Protein AF-A0A835JN29-F1 (afdb_monomer_lite)

Radius of gyration: 13.77 Å; chains: 1; bounding box: 30×32×32 Å

Foldseek 3Di:
DVVVQVVCVVVPDHDDDDQQLVCLLVPLLPDQEEEAECQPDDPSSLNSSQSNLVNCLVSVHHYDYDLHCLVVDVVSVVSSVSSVVSVVVSCCVPPVDD

Organism: NCBI:txid1413687

InterPro domains:
  IPR000417 Hydroxyethylthiazole kinase [PF02110] (3-74)
  IPR000417 Hydroxyethylthiazole kinase [PR01099] (3-24)
  IPR000417 Hydroxyethylthiazole kinase [PR01099] (34-42)
  IPR000417 Hydroxyethylthiazole kinase [PR01099] (60-77)
  IPR029056 Ribokinase-like [G3DSA:3.40.1190.20] (1-87)
  IPR029056 Ribokinase-like [SSF53613] (2-76)

Secondary structure (DSSP, 8-state):
-HHHHHHHHHHS--------HHHHHHHGGG-S-EEEE-TT--HHHHHHHHHHHHHHHHTT--EEEE-TTGGG-HHHHHHHHHHHHHHHHHHHHHH---

Sequence (98 aa):
MDLMANTLLSAGPSPTMIYSIEQIQDFTPYIHALCINVGTLSPAWLLAMREAAQVANKAGKPWVLDPVAAAASEGLFRACAIEAQCYYRKWVRDYCSF

pLDDT: mean 86.57, std 11.78, range [47.28, 97.56]

Structure (mmCIF, N/CA/C/O backbone):
data_AF-A0A835JN29-F1
#
_entry.id   AF-A0A835JN29-F1
#
loop_
_atom_site.group_PDB
_atom_site.id
_atom_site.type_symbol
_atom_site.label_atom_id
_atom_site.label_alt_id
_atom_site.label_comp_id
_atom_site.label_asym_id
_atom_site.label_entity_id
_atom_site.label_seq_id
_atom_site.pdbx_PDB_ins_code
_atom_site.Cartn_x
_atom_site.Cartn_y
_atom_site.Cartn_z
_atom_site.occupancy
_atom_site.B_iso_or_equiv
_atom_site.auth_seq_id
_atom_site.auth_comp_id
_atom_site.auth_asym_id
_atom_site.auth_atom_id
_atom_site.pdbx_PDB_model_num
ATOM 1 N N . MET A 1 1 ? -2.742 9.400 -11.674 1.00 81.25 1 MET A N 1
ATOM 2 C CA . MET A 1 1 ? -3.077 9.776 -10.283 1.00 81.25 1 MET A CA 1
ATOM 3 C C . MET A 1 1 ? -4.412 10.523 -10.234 1.00 81.25 1 MET A C 1
ATOM 5 O O . MET A 1 1 ? -5.257 10.168 -9.423 1.00 81.25 1 MET A O 1
ATOM 9 N N . ASP A 1 2 ? -4.646 11.449 -11.169 1.00 92.81 2 ASP A N 1
ATOM 10 C CA . ASP A 1 2 ? -5.845 12.307 -11.236 1.00 92.81 2 ASP A CA 1
ATOM 11 C C . ASP A 1 2 ? -7.180 11.565 -11.286 1.00 92.81 2 ASP A C 1
ATOM 13 O O . ASP A 1 2 ? -8.115 11.961 -10.600 1.00 92.81 2 ASP A O 1
ATOM 17 N N . LEU A 1 3 ? -7.273 10.467 -12.047 1.00 95.31 3 LEU A N 1
ATOM 18 C CA . LEU A 1 3 ? -8.510 9.684 -12.135 1.00 95.31 3 LEU A CA 1
ATOM 19 C C . LEU A 1 3 ? -8.979 9.224 -10.747 1.00 95.31 3 LEU A C 1
ATOM 21 O O . LEU A 1 3 ? -10.109 9.496 -10.369 1.00 95.31 3 LEU A O 1
ATOM 25 N N . MET A 1 4 ? -8.091 8.607 -9.961 1.00 94.12 4 MET A N 1
ATOM 26 C CA . MET A 1 4 ? -8.423 8.126 -8.615 1.00 94.12 4 MET A CA 1
ATOM 27 C C . MET A 1 4 ? -8.793 9.270 -7.667 1.00 94.12 4 MET A C 1
ATOM 29 O O . MET A 1 4 ? -9.751 9.146 -6.906 1.00 94.12 4 MET A O 1
ATOM 33 N N . ALA A 1 5 ? -8.069 10.392 -7.725 1.00 95.50 5 ALA A N 1
ATOM 34 C CA . ALA A 1 5 ? -8.375 11.558 -6.901 1.00 95.50 5 ALA A CA 1
ATOM 35 C C . ALA A 1 5 ? -9.751 12.149 -7.250 1.00 95.50 5 ALA A C 1
ATOM 37 O O . ALA A 1 5 ? -10.576 12.345 -6.364 1.00 95.50 5 ALA A O 1
ATOM 38 N N . ASN A 1 6 ? -10.041 12.358 -8.535 1.00 97.12 6 ASN A N 1
ATOM 39 C CA . ASN A 1 6 ? -11.327 12.893 -8.983 1.00 97.12 6 ASN A CA 1
ATOM 40 C C . ASN A 1 6 ? -12.487 11.937 -8.685 1.00 97.12 6 ASN A C 1
ATOM 42 O O . ASN A 1 6 ? -13.553 12.386 -8.273 1.00 97.12 6 ASN A O 1
ATOM 46 N N . THR A 1 7 ? -12.283 10.624 -8.830 1.00 96.94 7 THR A N 1
ATOM 47 C CA . THR A 1 7 ? -13.285 9.624 -8.442 1.00 96.94 7 THR A CA 1
ATOM 48 C C . THR A 1 7 ? -13.587 9.701 -6.946 1.00 96.94 7 THR A C 1
ATOM 50 O O . THR A 1 7 ? -14.756 9.770 -6.571 1.00 96.94 7 THR A O 1
ATOM 53 N N . LEU A 1 8 ? -12.564 9.765 -6.088 1.00 95.75 8 LEU A N 1
ATOM 54 C CA . LEU A 1 8 ? -12.761 9.912 -4.643 1.00 95.75 8 LEU A CA 1
ATOM 55 C C . LEU A 1 8 ? -13.437 11.241 -4.289 1.00 95.75 8 LEU A C 1
ATOM 57 O O . LEU A 1 8 ? -14.397 11.229 -3.532 1.00 95.75 8 LEU A O 1
ATOM 61 N N . LEU A 1 9 ? -13.029 12.360 -4.893 1.00 96.88 9 LEU A N 1
ATOM 62 C CA . LEU A 1 9 ? -13.694 13.653 -4.693 1.00 96.88 9 LEU A CA 1
ATOM 63 C C . LEU A 1 9 ? -15.175 13.605 -5.090 1.00 96.88 9 LEU A C 1
ATOM 65 O O . LEU A 1 9 ? -16.027 14.095 -4.353 1.00 96.88 9 LEU A O 1
ATOM 69 N N . SER A 1 10 ? -15.501 12.970 -6.220 1.00 97.56 10 SER A N 1
ATOM 70 C CA . SER A 1 10 ? -16.888 12.835 -6.685 1.00 97.56 10 SER A CA 1
ATOM 71 C C . SER A 1 10 ? -17.758 11.983 -5.757 1.00 97.56 10 SER A C 1
ATOM 73 O O . SER A 1 10 ? -18.963 12.205 -5.668 1.00 97.56 10 SER A O 1
ATOM 75 N N . ALA A 1 11 ? -17.149 11.037 -5.039 1.00 96.06 11 ALA A N 1
ATOM 76 C CA . ALA A 1 11 ? -17.831 10.201 -4.060 1.00 96.06 11 ALA A CA 1
ATOM 77 C C . ALA A 1 11 ? -17.970 10.876 -2.678 1.00 96.06 11 ALA A C 1
ATOM 79 O O . ALA A 1 11 ? -18.639 10.324 -1.805 1.00 96.06 11 ALA A O 1
ATOM 80 N N . GLY A 1 12 ? -17.337 12.038 -2.455 1.00 94.62 12 GLY A N 1
ATOM 81 C CA . GLY A 1 12 ? -17.363 12.785 -1.189 1.00 94.62 12 GLY A CA 1
ATOM 82 C C . GLY A 1 12 ? -16.126 12.671 -0.275 1.00 94.62 12 GLY A C 1
ATOM 83 O O . GLY A 1 12 ? -15.951 13.554 0.567 1.00 94.62 12 GLY A O 1
ATOM 84 N N . PRO A 1 13 ? -15.248 11.651 -0.381 1.00 94.56 13 PRO A N 1
ATOM 85 C CA . PRO A 1 13 ? -13.961 11.651 0.314 1.00 94.56 13 PRO A CA 1
ATOM 86 C C . PRO A 1 13 ? -13.002 12.783 -0.087 1.00 94.56 13 PRO A C 1
ATOM 88 O O . PRO A 1 13 ? -13.050 13.315 -1.192 1.00 94.56 13 PRO A O 1
ATOM 91 N N . SER A 1 14 ? -12.046 13.075 0.801 1.00 94.56 14 SER A N 1
ATOM 92 C CA . SER A 1 14 ? -10.899 13.952 0.530 1.00 94.56 14 SER A CA 1
ATOM 93 C C . SER A 1 14 ? -9.636 13.105 0.303 1.00 94.56 14 SER A C 1
ATOM 95 O O . SER A 1 14 ? -9.096 12.559 1.271 1.00 94.56 14 SER A O 1
ATOM 97 N N . PRO A 1 15 ? -9.186 12.907 -0.950 1.00 95.75 15 PRO A N 1
ATOM 98 C CA . PRO A 1 15 ? -8.029 12.071 -1.247 1.00 95.75 15 PRO A CA 1
ATOM 99 C C . PRO A 1 15 ? -6.705 12.810 -1.027 1.00 95.75 15 PRO A C 1
ATOM 101 O O . PRO A 1 15 ? -6.587 14.015 -1.235 1.00 95.75 15 PRO A O 1
ATOM 104 N N . THR A 1 16 ? -5.659 12.068 -0.674 1.00 94.75 16 THR A N 1
ATOM 105 C CA . THR A 1 16 ? -4.274 12.560 -0.651 1.00 94.75 16 THR A CA 1
ATOM 106 C C . THR A 1 16 ? -3.346 11.447 -1.122 1.00 94.75 16 THR A C 1
ATOM 108 O O . THR A 1 16 ? -3.570 10.280 -0.808 1.00 94.75 16 THR A O 1
ATOM 111 N N . MET A 1 17 ? -2.317 11.807 -1.891 1.00 93.44 17 MET A N 1
ATOM 112 C CA . MET A 1 17 ? -1.369 10.867 -2.489 1.00 93.44 17 MET A CA 1
ATOM 113 C C . MET A 1 17 ? 0.022 11.148 -1.925 1.00 93.44 17 MET A C 1
ATOM 115 O O . MET A 1 17 ? 0.579 12.214 -2.173 1.00 93.44 17 MET A O 1
ATOM 119 N N . ILE A 1 18 ? 0.567 10.205 -1.156 1.00 91.94 18 ILE A N 1
ATOM 120 C CA . ILE A 1 18 ? 1.855 10.357 -0.469 1.00 91.94 18 ILE A CA 1
ATOM 121 C C . ILE A 1 18 ? 2.767 9.205 -0.865 1.00 91.94 18 ILE A C 1
ATOM 123 O O . ILE A 1 18 ? 2.368 8.044 -0.848 1.00 91.94 18 ILE A O 1
ATOM 127 N N . TYR A 1 19 ? 4.001 9.546 -1.217 1.00 90.50 19 TYR A N 1
ATOM 128 C CA . TYR A 1 19 ? 5.054 8.595 -1.576 1.00 90.50 19 TYR A CA 1
ATOM 129 C C . TYR A 1 19 ? 6.389 8.889 -0.871 1.00 90.50 19 TYR A C 1
ATOM 131 O O . TYR A 1 19 ? 7.320 8.095 -0.981 1.00 90.50 19 TYR A O 1
ATOM 139 N N . SER A 1 20 ? 6.498 10.022 -0.165 1.00 91.44 20 SER A N 1
ATOM 140 C CA . SER A 1 20 ? 7.655 10.367 0.670 1.00 91.44 20 SER A CA 1
ATOM 141 C C . SER A 1 20 ? 7.558 9.606 1.985 1.00 91.44 20 SER A C 1
ATOM 143 O O . SER A 1 20 ? 6.555 9.719 2.688 1.00 91.44 20 SER A O 1
ATOM 145 N N . ILE A 1 21 ? 8.597 8.833 2.306 1.00 92.81 21 ILE A N 1
ATOM 146 C CA . ILE A 1 21 ? 8.658 8.029 3.532 1.00 92.81 21 ILE A CA 1
ATOM 147 C C . ILE A 1 21 ? 8.648 8.911 4.785 1.00 92.81 21 ILE A C 1
ATOM 149 O O . ILE A 1 21 ? 8.050 8.546 5.793 1.00 92.81 21 ILE A O 1
ATOM 153 N N . GLU A 1 22 ? 9.238 10.101 4.692 1.00 93.69 22 GLU A N 1
ATOM 154 C CA . GLU A 1 22 ? 9.342 11.080 5.771 1.00 93.69 22 GLU A CA 1
ATOM 155 C C . GLU A 1 22 ? 7.963 11.561 6.239 1.00 93.69 22 GLU A C 1
ATOM 157 O O . GLU A 1 22 ? 7.760 11.805 7.422 1.00 93.69 22 GLU A O 1
ATOM 162 N N . GLN A 1 23 ? 6.992 11.646 5.327 1.00 93.56 23 GLN A N 1
ATOM 163 C CA . GLN A 1 23 ? 5.635 12.112 5.631 1.00 93.56 23 GLN A CA 1
ATOM 164 C C . GLN A 1 23 ? 4.714 11.005 6.160 1.00 93.56 23 GLN A C 1
ATOM 166 O O . GLN A 1 23 ? 3.628 11.291 6.667 1.00 93.56 23 GLN A O 1
ATOM 171 N N . ILE A 1 24 ? 5.106 9.733 6.039 1.00 95.31 24 ILE A N 1
ATOM 172 C CA . ILE A 1 24 ? 4.224 8.604 6.350 1.00 95.31 24 ILE A CA 1
ATOM 173 C C . ILE A 1 24 ? 3.867 8.563 7.834 1.00 95.31 24 ILE A C 1
ATOM 175 O O . ILE A 1 24 ? 2.694 8.369 8.163 1.00 95.31 24 ILE A O 1
ATOM 179 N N . GLN A 1 25 ? 4.847 8.750 8.720 1.00 94.56 25 GLN A N 1
ATOM 180 C CA . GLN A 1 25 ? 4.621 8.699 10.168 1.00 94.56 25 GLN A CA 1
ATOM 181 C C . GLN A 1 25 ? 3.740 9.852 10.651 1.00 94.56 25 GLN A C 1
ATOM 183 O O . GLN A 1 25 ? 2.884 9.643 11.510 1.00 94.56 25 GLN A O 1
ATOM 188 N N . ASP A 1 26 ? 3.896 11.024 10.039 1.00 94.38 26 ASP A N 1
ATOM 189 C CA . ASP A 1 26 ? 3.151 12.222 10.408 1.00 94.38 26 ASP A CA 1
ATOM 190 C C . ASP A 1 26 ? 1.722 12.212 9.862 1.00 94.38 26 ASP A C 1
ATOM 192 O O . ASP A 1 26 ? 0.818 12.735 10.505 1.00 94.38 26 ASP A O 1
ATOM 196 N N . PHE A 1 27 ? 1.480 11.615 8.691 1.00 94.31 27 PHE A N 1
ATOM 197 C CA . PHE A 1 27 ? 0.176 11.699 8.028 1.00 94.31 27 PHE A CA 1
ATOM 198 C C . PHE A 1 27 ? -0.719 10.478 8.265 1.00 94.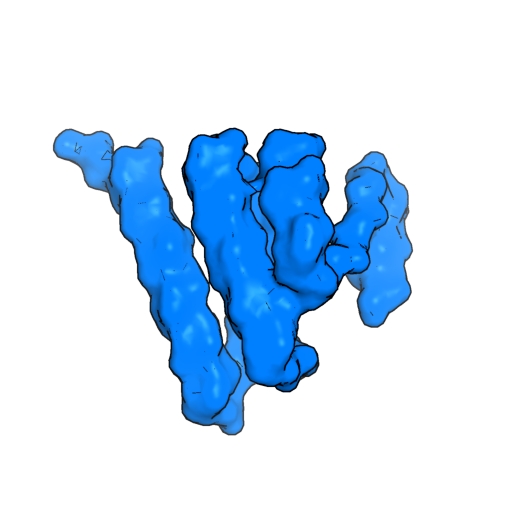31 27 PHE A C 1
ATOM 200 O O . PHE A 1 27 ? -1.917 10.606 8.531 1.00 94.31 27 PHE A O 1
ATOM 207 N N . THR A 1 28 ? -0.153 9.272 8.186 1.00 95.81 28 THR A N 1
ATOM 208 C CA . THR A 1 28 ? -0.915 8.009 8.191 1.00 95.81 28 THR A CA 1
ATOM 209 C C . THR A 1 28 ? -1.796 7.810 9.435 1.00 95.81 28 THR A C 1
ATOM 211 O O . THR A 1 28 ? -2.899 7.285 9.288 1.00 95.81 28 THR A O 1
ATOM 214 N N . PRO A 1 29 ? -1.420 8.246 10.655 1.00 96.38 29 PRO A N 1
ATOM 215 C CA . PRO A 1 29 ? -2.301 8.131 11.822 1.00 96.38 29 PRO A CA 1
ATOM 216 C C . PRO A 1 29 ? -3.608 8.938 11.727 1.00 96.38 29 PRO A C 1
ATOM 218 O O . PRO A 1 29 ? -4.563 8.638 12.447 1.00 96.38 29 PRO A O 1
ATOM 221 N N . TYR A 1 30 ? -3.692 9.932 10.838 1.00 95.88 30 TYR A N 1
ATOM 222 C CA . TYR A 1 30 ? -4.845 10.835 10.732 1.00 95.88 30 TYR A CA 1
ATOM 223 C C . TYR A 1 30 ? -5.800 10.497 9.583 1.00 95.88 30 TYR A C 1
ATOM 225 O O . TYR A 1 30 ? -6.888 11.062 9.505 1.00 95.88 30 TYR A O 1
ATOM 233 N N . ILE A 1 31 ? -5.451 9.544 8.717 1.00 95.94 31 ILE A N 1
ATOM 234 C CA . ILE A 1 31 ? -6.320 9.137 7.604 1.00 95.94 31 ILE A CA 1
ATOM 235 C C . ILE A 1 31 ? -7.507 8.291 8.084 1.00 95.94 31 ILE A C 1
ATOM 237 O O . ILE A 1 31 ? -7.492 7.717 9.178 1.00 95.94 31 ILE A O 1
ATOM 241 N N . HIS A 1 32 ? -8.524 8.165 7.231 1.00 95.44 32 HIS A N 1
ATOM 242 C CA . HIS A 1 32 ? -9.648 7.249 7.450 1.00 95.44 32 HIS A CA 1
ATOM 243 C C . HIS A 1 32 ? -9.373 5.845 6.905 1.00 95.44 32 HIS A C 1
ATOM 245 O O . HIS A 1 32 ? -9.761 4.864 7.529 1.00 95.44 32 HIS A O 1
ATOM 251 N N . ALA A 1 33 ? -8.690 5.748 5.764 1.00 94.81 33 ALA A N 1
ATOM 252 C CA . ALA A 1 33 ? -8.277 4.495 5.148 1.00 94.81 33 ALA A CA 1
ATOM 253 C C . ALA A 1 33 ? -7.030 4.715 4.281 1.00 94.81 33 ALA A C 1
ATOM 255 O O . ALA A 1 33 ? -6.794 5.829 3.810 1.00 94.81 33 ALA A O 1
ATOM 256 N N . LEU A 1 34 ? -6.260 3.652 4.055 1.00 95.56 34 LEU A N 1
ATOM 257 C CA . LEU A 1 34 ? -5.086 3.643 3.175 1.00 95.56 34 LEU A CA 1
ATOM 258 C C . LEU A 1 34 ? -5.305 2.698 1.986 1.00 95.56 34 LEU A C 1
ATOM 260 O O . LEU A 1 34 ? -5.767 1.573 2.156 1.00 95.56 34 LEU A O 1
ATOM 264 N N . CYS A 1 35 ? -4.925 3.128 0.786 1.00 94.50 35 CYS A N 1
ATOM 265 C CA . CYS A 1 35 ? -4.835 2.265 -0.389 1.00 94.50 35 CYS A CA 1
ATOM 266 C C . CYS A 1 35 ? -3.375 2.198 -0.841 1.00 94.50 35 CYS A C 1
ATOM 268 O O . CYS A 1 35 ? -2.768 3.233 -1.116 1.00 94.50 35 CYS A O 1
ATOM 270 N N . ILE A 1 36 ? -2.815 0.990 -0.910 1.00 93.69 36 ILE A N 1
ATOM 271 C CA . ILE A 1 36 ? -1.479 0.734 -1.452 1.00 93.69 36 ILE A CA 1
ATOM 272 C C . ILE A 1 36 ? -1.650 0.111 -2.834 1.00 93.69 36 ILE A C 1
ATOM 274 O O . ILE A 1 36 ? -2.098 -1.025 -2.948 1.00 93.69 36 ILE A O 1
ATOM 278 N N . ASN A 1 37 ? -1.274 0.845 -3.879 1.00 92.44 37 ASN A N 1
ATOM 279 C CA . ASN A 1 37 ? -1.296 0.374 -5.262 1.00 92.44 37 ASN A CA 1
ATOM 280 C C . ASN A 1 37 ? 0.140 0.207 -5.775 1.00 92.44 37 ASN A C 1
ATOM 282 O O . ASN A 1 37 ? 0.936 1.143 -5.708 1.00 92.44 37 ASN A O 1
ATOM 286 N N . VAL A 1 38 ? 0.469 -0.978 -6.299 1.00 90.25 38 VAL A N 1
ATOM 287 C CA . VAL A 1 38 ? 1.837 -1.320 -6.740 1.00 90.25 38 VAL A CA 1
ATOM 288 C C . VAL A 1 38 ? 2.069 -1.176 -8.251 1.00 90.25 38 VAL A C 1
ATOM 290 O O . VAL A 1 38 ? 3.132 -1.546 -8.743 1.00 90.25 38 VAL A O 1
ATOM 293 N N . GLY A 1 39 ? 1.101 -0.657 -9.012 1.00 86.06 39 GLY A N 1
ATOM 294 C CA . GLY A 1 39 ? 1.101 -0.723 -10.481 1.00 86.06 39 GLY A CA 1
ATOM 295 C C . GLY A 1 39 ? 2.252 0.009 -11.173 1.00 86.06 39 GLY A C 1
ATOM 296 O O . GLY A 1 39 ? 2.618 -0.340 -12.291 1.00 86.06 39 GLY A O 1
ATOM 297 N N . THR A 1 40 ? 2.858 0.992 -10.509 1.00 86.06 40 THR A N 1
ATOM 298 C CA . THR A 1 40 ? 4.030 1.732 -11.003 1.00 86.06 40 THR A CA 1
ATOM 299 C C . THR A 1 40 ? 5.119 1.776 -9.933 1.00 86.06 40 THR A C 1
ATOM 301 O O . THR A 1 40 ? 5.547 2.846 -9.505 1.00 86.06 40 THR A O 1
ATOM 304 N N . LEU A 1 41 ? 5.497 0.603 -9.421 1.00 83.81 41 LEU A N 1
ATOM 305 C CA . LEU A 1 41 ? 6.422 0.474 -8.298 1.00 83.81 41 LEU A CA 1
ATOM 306 C C . LEU A 1 41 ? 7.819 1.042 -8.609 1.00 83.81 41 LEU A C 1
ATOM 308 O O . LEU A 1 41 ? 8.392 0.789 -9.667 1.00 83.81 41 LEU A O 1
ATOM 312 N N . SER A 1 42 ? 8.403 1.727 -7.625 1.00 86.31 42 SER A N 1
ATOM 313 C CA . SER A 1 42 ? 9.834 2.040 -7.567 1.00 86.31 42 SER A CA 1
ATOM 314 C C . SER A 1 42 ? 10.429 1.528 -6.245 1.00 86.31 42 SER A C 1
ATOM 316 O O . SER A 1 42 ? 9.689 1.400 -5.263 1.00 86.31 42 SER A O 1
ATOM 318 N N . PRO A 1 43 ? 11.747 1.254 -6.162 1.00 84.00 43 PRO A N 1
ATOM 319 C CA . PRO A 1 43 ? 12.369 0.790 -4.918 1.00 84.00 43 PRO A CA 1
ATOM 320 C C . PRO A 1 43 ? 12.165 1.744 -3.731 1.00 84.00 43 PRO A C 1
ATOM 322 O O . PRO A 1 43 ? 11.924 1.290 -2.616 1.00 84.00 43 PRO A O 1
ATOM 325 N N . ALA A 1 44 ? 12.209 3.060 -3.969 1.00 86.25 44 ALA A N 1
ATOM 326 C CA . ALA A 1 44 ? 11.975 4.062 -2.929 1.00 86.25 44 ALA A CA 1
ATOM 327 C C . ALA A 1 44 ? 10.521 4.036 -2.429 1.00 86.25 44 ALA A C 1
ATOM 329 O O . ALA A 1 44 ? 10.271 4.115 -1.228 1.00 86.25 44 ALA A O 1
ATOM 330 N N . TRP A 1 45 ? 9.557 3.863 -3.338 1.00 89.69 45 TRP A N 1
ATOM 331 C CA . TRP A 1 45 ? 8.141 3.797 -2.974 1.00 89.69 45 TRP A CA 1
ATOM 332 C C . TRP A 1 45 ? 7.797 2.524 -2.215 1.00 89.69 45 TRP A C 1
ATOM 334 O O . TRP A 1 45 ? 6.960 2.576 -1.323 1.00 89.69 45 TRP A O 1
ATOM 344 N N . LEU A 1 46 ? 8.472 1.406 -2.501 1.00 88.62 46 LEU A N 1
ATOM 345 C CA . LEU A 1 46 ? 8.267 0.164 -1.758 1.00 88.62 46 LEU A CA 1
ATOM 346 C C . LEU A 1 46 ? 8.539 0.348 -0.257 1.00 88.62 46 LEU A C 1
ATOM 348 O O . LEU A 1 46 ? 7.786 -0.155 0.573 1.00 88.62 46 LEU A O 1
ATOM 352 N N . LEU A 1 47 ? 9.583 1.104 0.098 1.00 90.56 47 LEU A N 1
ATOM 353 C CA . LEU A 1 47 ? 9.892 1.413 1.496 1.00 90.56 47 LEU A CA 1
ATOM 354 C C . LEU A 1 47 ? 8.792 2.268 2.143 1.00 90.56 47 LEU A C 1
ATOM 356 O O . LEU A 1 47 ? 8.348 1.953 3.245 1.00 90.56 47 LEU A O 1
ATOM 360 N N . ALA A 1 48 ? 8.311 3.300 1.443 1.00 92.81 48 ALA A N 1
ATOM 361 C CA . ALA A 1 48 ? 7.232 4.160 1.932 1.00 92.81 48 ALA A CA 1
ATOM 362 C C . ALA A 1 48 ? 5.895 3.407 2.077 1.00 92.81 48 ALA A C 1
ATOM 364 O O . ALA A 1 48 ? 5.205 3.573 3.079 1.00 92.81 48 ALA A O 1
ATOM 365 N N . MET A 1 49 ? 5.548 2.541 1.117 1.00 92.62 49 MET A N 1
ATOM 366 C CA . MET A 1 49 ? 4.348 1.694 1.160 1.00 92.62 49 MET A CA 1
ATOM 367 C C . MET A 1 49 ? 4.368 0.770 2.380 1.00 92.62 49 MET A C 1
ATOM 369 O O . MET A 1 49 ? 3.383 0.694 3.115 1.00 92.62 49 MET A O 1
ATOM 373 N N . ARG A 1 50 ? 5.516 0.134 2.637 1.00 91.50 50 ARG A N 1
ATOM 374 C CA . ARG A 1 50 ? 5.703 -0.751 3.786 1.00 91.50 50 ARG A CA 1
ATOM 375 C C . ARG A 1 50 ? 5.559 -0.021 5.111 1.00 91.50 50 ARG A C 1
ATOM 377 O O . ARG A 1 50 ? 4.889 -0.511 6.022 1.00 91.50 50 ARG A O 1
ATOM 384 N N . GLU A 1 51 ? 6.178 1.151 5.225 1.00 93.56 51 GLU A N 1
ATOM 385 C CA . GLU A 1 51 ? 6.041 1.989 6.415 1.00 93.56 51 GLU A CA 1
ATOM 386 C C . GLU A 1 51 ? 4.579 2.418 6.603 1.00 93.56 51 GLU A C 1
ATOM 388 O O . GLU A 1 51 ? 4.047 2.319 7.708 1.00 93.56 51 GLU A O 1
ATOM 393 N N . ALA A 1 52 ? 3.875 2.783 5.526 1.00 94.56 52 ALA A N 1
ATOM 394 C CA . ALA A 1 52 ? 2.472 3.187 5.593 1.00 94.56 52 ALA A CA 1
ATOM 395 C C . ALA A 1 52 ? 1.571 2.050 6.079 1.00 94.56 52 ALA A C 1
ATOM 397 O O . ALA A 1 52 ? 0.745 2.265 6.966 1.00 94.56 52 ALA A O 1
ATOM 398 N N . ALA A 1 53 ? 1.768 0.825 5.580 1.00 93.56 53 ALA A N 1
ATOM 399 C CA . ALA A 1 53 ? 1.049 -0.354 6.060 1.00 93.56 53 ALA A CA 1
ATOM 400 C C . ALA A 1 53 ? 1.303 -0.608 7.556 1.00 93.56 53 ALA A C 1
ATOM 402 O O . ALA A 1 53 ? 0.374 -0.892 8.318 1.00 93.56 53 ALA A O 1
ATOM 403 N N . GLN A 1 54 ? 2.553 -0.477 8.010 1.00 92.62 54 GLN A N 1
ATOM 404 C CA . GLN A 1 54 ? 2.905 -0.656 9.420 1.00 92.62 54 GLN A CA 1
ATOM 405 C C . GLN A 1 54 ? 2.300 0.424 10.318 1.00 92.62 54 GLN A C 1
ATOM 407 O O . GLN A 1 54 ? 1.739 0.093 11.366 1.00 92.62 54 GLN A O 1
ATOM 412 N N . VAL A 1 55 ? 2.384 1.695 9.923 1.00 94.50 55 VAL A N 1
ATOM 413 C CA . VAL A 1 55 ? 1.805 2.812 10.680 1.00 94.50 55 VAL A CA 1
ATOM 414 C C . VAL A 1 55 ? 0.281 2.705 10.703 1.00 94.50 55 VAL A C 1
ATOM 416 O O . VAL A 1 55 ? -0.309 2.817 11.776 1.00 94.50 55 VAL A O 1
ATOM 419 N N . ALA A 1 56 ? -0.363 2.378 9.578 1.00 94.06 56 ALA A N 1
ATOM 420 C CA . ALA A 1 56 ? -1.802 2.122 9.518 1.00 94.06 56 ALA A CA 1
ATOM 421 C C . ALA A 1 56 ? -2.215 0.972 10.451 1.00 94.06 56 ALA A C 1
ATOM 423 O O . ALA A 1 56 ? -3.199 1.084 11.182 1.00 94.06 56 ALA A O 1
ATOM 424 N N . ASN A 1 57 ? -1.438 -0.116 10.499 1.00 91.81 57 ASN A N 1
ATOM 425 C CA . ASN A 1 57 ? -1.679 -1.225 11.423 1.00 91.81 57 ASN A CA 1
ATOM 426 C C . ASN A 1 57 ? -1.564 -0.799 12.893 1.00 91.81 57 ASN A C 1
ATOM 428 O O . ASN A 1 57 ? -2.446 -1.138 13.683 1.00 91.81 57 ASN A O 1
ATOM 432 N N . LYS A 1 58 ? -0.511 -0.053 13.253 1.00 92.19 58 LYS A N 1
ATOM 433 C CA . LYS A 1 58 ? -0.293 0.465 14.617 1.00 92.19 58 LYS A CA 1
ATOM 434 C C . LYS A 1 58 ? -1.389 1.448 15.039 1.00 92.19 58 LYS A C 1
ATOM 436 O O . LYS A 1 58 ? -1.860 1.378 16.166 1.00 92.19 58 LYS A O 1
ATOM 441 N N . ALA A 1 59 ? -1.822 2.318 14.127 1.00 94.06 59 ALA A N 1
ATOM 442 C CA . ALA A 1 59 ? -2.863 3.320 14.354 1.00 94.06 59 ALA A CA 1
ATOM 443 C C . ALA A 1 59 ? -4.298 2.778 14.187 1.00 94.06 59 ALA A C 1
ATOM 445 O O . ALA A 1 59 ? -5.254 3.551 14.214 1.00 94.06 59 ALA A O 1
ATOM 446 N N . GLY A 1 60 ? -4.467 1.469 13.965 1.00 92.50 60 GLY A N 1
ATOM 447 C CA . GLY A 1 60 ? -5.784 0.845 13.812 1.00 92.50 60 GLY A CA 1
ATOM 448 C C . GLY A 1 60 ? -6.543 1.249 12.542 1.00 92.50 60 GLY A C 1
ATOM 449 O O . GLY A 1 60 ? -7.745 1.020 12.456 1.00 92.50 60 GLY A O 1
ATOM 450 N N . LYS A 1 61 ? -5.874 1.817 11.534 1.00 93.50 61 LYS A N 1
ATOM 451 C CA . LYS A 1 61 ? -6.513 2.259 10.290 1.00 93.50 61 LYS A CA 1
ATOM 452 C C . LYS A 1 61 ? -6.797 1.081 9.352 1.00 93.50 61 LYS A C 1
ATOM 454 O O . LYS A 1 61 ? -5.949 0.186 9.220 1.00 93.50 61 LYS A O 1
ATOM 459 N N . PRO A 1 62 ? -7.975 1.036 8.709 1.00 92.88 62 PRO A N 1
ATOM 460 C CA . PRO A 1 62 ? -8.238 0.083 7.641 1.00 92.88 62 PRO A CA 1
ATOM 461 C C . PRO A 1 62 ? -7.374 0.425 6.426 1.00 92.88 62 PRO A C 1
ATOM 463 O O . PRO A 1 62 ? -7.131 1.595 6.123 1.00 92.88 62 PRO A O 1
ATOM 466 N N . TRP A 1 63 ? -6.906 -0.597 5.721 1.00 93.69 63 TRP A N 1
ATOM 467 C CA . TRP A 1 63 ? -6.157 -0.401 4.490 1.00 93.69 63 TRP A CA 1
ATOM 468 C C . TRP A 1 63 ? -6.370 -1.549 3.511 1.00 93.69 63 TRP A C 1
ATOM 470 O O . TRP A 1 63 ? -6.798 -2.629 3.913 1.00 93.69 63 TRP A O 1
ATOM 480 N N . VAL A 1 64 ? -6.104 -1.302 2.232 1.00 92.38 64 VAL A N 1
ATOM 481 C CA . VAL A 1 64 ? -6.236 -2.281 1.149 1.00 92.38 64 VAL A CA 1
ATOM 482 C C . VAL A 1 64 ? -4.970 -2.305 0.298 1.00 92.38 64 VAL A C 1
ATOM 484 O O . VAL A 1 64 ? -4.343 -1.267 0.074 1.00 92.38 64 VAL A O 1
ATOM 487 N N . LEU A 1 65 ? -4.601 -3.498 -0.166 1.00 92.06 65 LEU A N 1
ATOM 488 C CA . LEU A 1 65 ? -3.561 -3.713 -1.166 1.00 92.06 65 LEU A CA 1
ATOM 489 C C . LEU A 1 65 ? -4.221 -3.943 -2.528 1.00 92.06 65 LEU A C 1
ATOM 491 O O . LEU A 1 65 ? -5.056 -4.835 -2.659 1.00 92.06 65 LEU A O 1
ATOM 495 N N . ASP A 1 66 ? -3.809 -3.176 -3.532 1.00 92.19 66 ASP A N 1
ATOM 496 C CA . ASP A 1 66 ? -4.167 -3.361 -4.937 1.00 92.19 66 ASP A CA 1
ATOM 497 C C . ASP A 1 66 ? -2.958 -3.954 -5.699 1.00 92.19 66 ASP A C 1
ATOM 499 O O . ASP A 1 66 ? -2.023 -3.217 -6.048 1.00 92.19 66 ASP A O 1
ATOM 503 N N . PRO A 1 67 ? -2.922 -5.289 -5.913 1.00 90.12 67 PRO A N 1
ATOM 504 C CA . PRO A 1 67 ? -1.774 -6.024 -6.445 1.00 90.12 67 PRO A CA 1
ATOM 505 C C . PRO A 1 67 ? -1.699 -5.965 -7.982 1.00 90.12 67 PRO A C 1
ATOM 507 O O . PRO A 1 67 ? -1.606 -6.996 -8.659 1.00 90.12 67 PRO A O 1
ATOM 510 N N . VAL A 1 68 ? -1.761 -4.758 -8.550 1.00 90.81 68 VAL A N 1
ATOM 511 C CA . VAL A 1 68 ? -1.752 -4.530 -10.004 1.00 90.81 68 VAL A CA 1
ATOM 512 C C . VAL A 1 68 ? -0.582 -5.263 -10.662 1.00 90.81 68 VAL A C 1
ATOM 514 O O . VAL A 1 68 ? 0.578 -5.051 -10.317 1.00 90.81 68 VAL A O 1
ATOM 517 N N . ALA A 1 69 ? -0.902 -6.125 -11.631 1.00 86.94 69 ALA A N 1
ATOM 518 C CA . ALA A 1 69 ? 0.061 -6.891 -12.423 1.00 86.94 69 ALA A CA 1
ATOM 519 C C . ALA A 1 69 ? 1.044 -7.764 -11.607 1.00 86.94 69 ALA A C 1
ATOM 521 O O . ALA A 1 69 ? 2.078 -8.173 -12.135 1.00 86.94 69 ALA A O 1
ATOM 522 N N . ALA A 1 70 ? 0.716 -8.122 -10.358 1.00 86.19 70 ALA A N 1
ATOM 523 C CA . ALA A 1 70 ? 1.583 -8.946 -9.512 1.00 86.19 70 ALA A CA 1
ATOM 524 C C . ALA A 1 70 ? 1.969 -10.285 -10.166 1.00 86.19 70 ALA A C 1
ATOM 526 O O . ALA A 1 70 ? 3.096 -10.734 -10.017 1.00 86.19 70 ALA A O 1
ATOM 527 N N . ALA A 1 71 ? 1.072 -10.904 -10.941 1.00 82.69 71 ALA A N 1
ATOM 528 C CA . ALA A 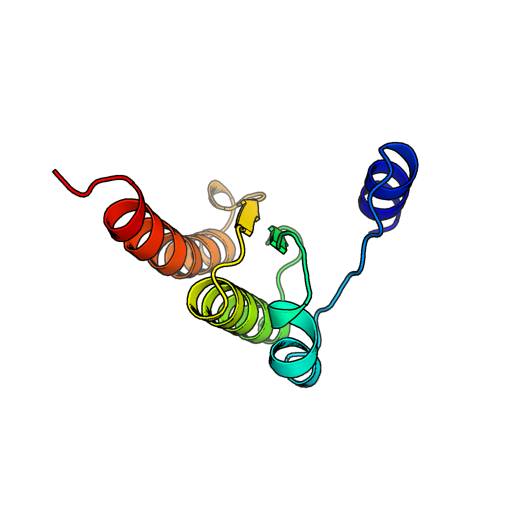1 71 ? 1.357 -12.154 -11.651 1.00 82.69 71 ALA A CA 1
ATOM 529 C C . ALA A 1 71 ? 2.207 -11.978 -12.927 1.00 82.69 71 ALA A C 1
ATOM 531 O O . ALA A 1 71 ? 2.703 -12.961 -13.470 1.00 82.69 71 ALA A O 1
ATOM 532 N N . ALA A 1 72 ? 2.373 -10.748 -13.420 1.00 87.38 72 ALA A N 1
ATOM 533 C CA . ALA A 1 72 ? 3.099 -10.463 -14.658 1.00 87.38 72 ALA A CA 1
ATOM 534 C C . ALA A 1 72 ? 4.592 -10.166 -14.430 1.00 87.38 72 ALA A C 1
ATOM 536 O O . ALA A 1 72 ? 5.363 -10.12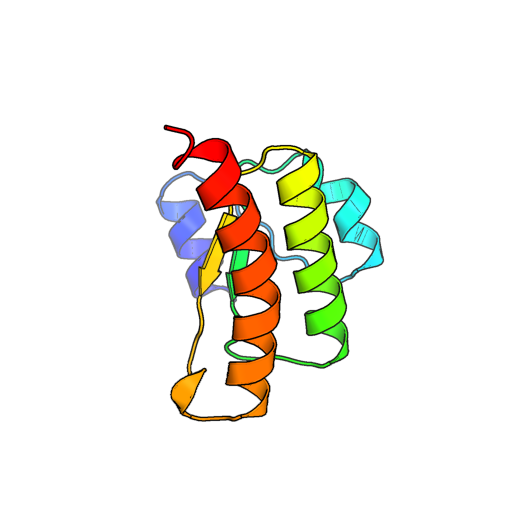7 -15.385 1.00 87.38 72 ALA A O 1
ATOM 537 N N . SER A 1 73 ? 5.010 -9.935 -13.182 1.00 85.44 73 SER A N 1
ATOM 538 C CA . SER A 1 73 ? 6.391 -9.601 -12.828 1.00 85.44 73 SER A CA 1
ATOM 539 C C . SER A 1 73 ? 6.743 -10.148 -11.452 1.00 85.44 73 SER A C 1
ATOM 541 O O . SER A 1 73 ? 6.060 -9.860 -10.472 1.00 85.44 73 SER A O 1
ATOM 543 N N . GLU A 1 74 ? 7.861 -10.868 -11.350 1.00 85.25 74 GLU A N 1
ATOM 544 C CA . GLU A 1 74 ? 8.356 -11.377 -10.066 1.00 85.25 74 GLU A CA 1
ATOM 545 C C . GLU A 1 74 ? 8.627 -10.242 -9.062 1.00 85.25 74 GLU A C 1
ATOM 547 O O . GLU A 1 74 ? 8.358 -10.386 -7.868 1.00 85.25 74 GLU A O 1
ATOM 552 N N . GLY A 1 75 ? 9.110 -9.087 -9.533 1.00 82.12 75 GLY A N 1
ATOM 553 C CA . GLY A 1 75 ? 9.345 -7.923 -8.676 1.00 82.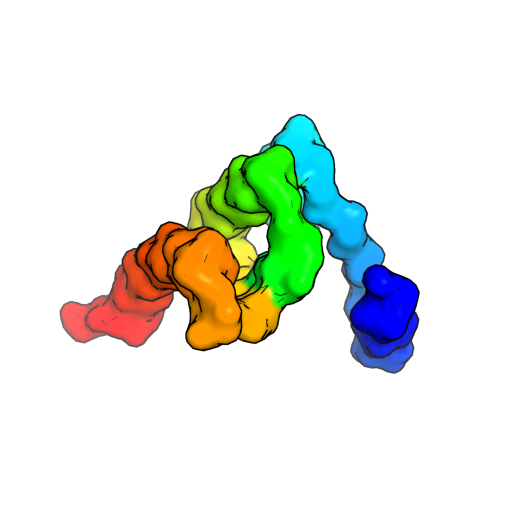12 75 GLY A CA 1
ATOM 554 C C . GLY A 1 75 ? 8.055 -7.401 -8.038 1.00 82.12 75 GLY A C 1
ATOM 555 O O . GLY A 1 75 ? 8.020 -7.145 -6.833 1.00 82.12 75 GLY A O 1
ATOM 556 N N . LEU A 1 76 ? 6.976 -7.315 -8.823 1.00 81.94 76 LEU A N 1
ATOM 557 C CA . LEU A 1 76 ? 5.657 -6.907 -8.331 1.00 81.94 76 LEU A CA 1
ATOM 558 C C . LEU A 1 76 ? 5.034 -7.979 -7.429 1.00 81.94 76 LEU A C 1
ATOM 560 O O . LEU A 1 76 ? 4.472 -7.644 -6.385 1.00 81.94 76 LEU A O 1
ATOM 564 N N . PHE A 1 77 ? 5.190 -9.260 -7.778 1.00 83.44 77 PHE A N 1
ATOM 565 C CA . PHE A 1 77 ? 4.752 -10.381 -6.946 1.00 83.44 77 PHE A CA 1
ATOM 566 C C . PHE A 1 77 ? 5.371 -10.321 -5.547 1.00 83.44 77 PHE A C 1
ATOM 568 O O . PHE A 1 77 ? 4.664 -10.391 -4.541 1.00 83.44 77 PHE A O 1
ATOM 575 N N . ARG A 1 78 ? 6.697 -10.148 -5.474 1.00 84.19 78 ARG A N 1
ATOM 576 C CA . ARG A 1 78 ? 7.435 -10.080 -4.206 1.00 84.19 78 ARG A CA 1
ATOM 577 C C . ARG A 1 78 ? 7.019 -8.877 -3.364 1.00 84.19 78 ARG A C 1
ATOM 579 O O . ARG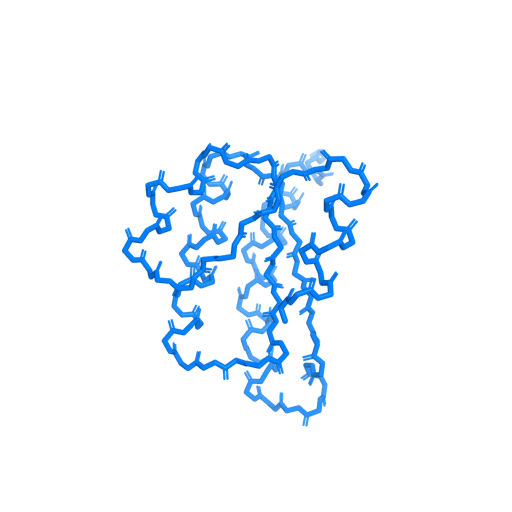 A 1 78 ? 6.828 -9.0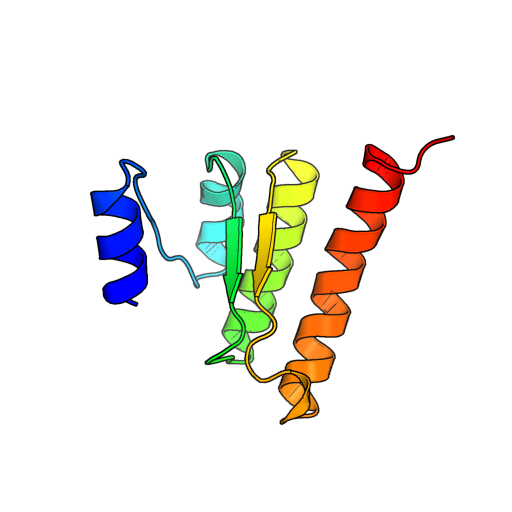36 -2.160 1.00 84.19 78 ARG A O 1
ATOM 586 N N . ALA A 1 79 ? 6.843 -7.709 -3.982 1.00 82.69 79 ALA A N 1
ATOM 587 C CA . ALA A 1 79 ? 6.337 -6.522 -3.294 1.00 82.69 79 ALA A CA 1
ATOM 588 C C . ALA A 1 79 ? 4.954 -6.779 -2.673 1.00 82.69 79 ALA A C 1
ATOM 590 O O . ALA A 1 79 ? 4.760 -6.548 -1.481 1.00 82.69 79 ALA A O 1
ATOM 591 N N . CYS A 1 80 ? 4.025 -7.360 -3.439 1.00 81.75 80 CYS A N 1
ATOM 592 C CA . CYS A 1 80 ? 2.692 -7.702 -2.941 1.00 81.75 80 CYS A CA 1
ATOM 593 C C . CYS A 1 80 ? 2.733 -8.728 -1.809 1.00 81.75 80 CYS A C 1
ATOM 595 O O . CYS A 1 80 ? 2.034 -8.566 -0.815 1.00 81.75 80 CYS A O 1
ATOM 597 N N . ALA A 1 81 ? 3.545 -9.779 -1.942 1.00 77.75 81 ALA A N 1
ATOM 598 C CA . ALA A 1 81 ? 3.640 -10.840 -0.944 1.00 77.75 81 ALA A CA 1
ATOM 599 C C . ALA A 1 81 ? 4.120 -10.309 0.415 1.00 77.75 81 ALA A C 1
ATOM 601 O O . ALA A 1 81 ? 3.623 -10.731 1.459 1.00 77.75 81 ALA A O 1
ATOM 602 N N . ILE A 1 82 ? 5.061 -9.364 0.403 1.00 73.81 82 ILE A N 1
ATOM 603 C CA . ILE A 1 82 ? 5.568 -8.718 1.614 1.00 73.81 82 ILE A CA 1
ATOM 604 C C . ILE A 1 82 ? 4.470 -7.896 2.300 1.00 73.81 82 ILE A C 1
ATOM 606 O O . ILE A 1 82 ? 4.268 -8.042 3.506 1.00 73.81 82 ILE A O 1
ATOM 610 N N . GLU A 1 83 ? 3.737 -7.076 1.549 1.00 74.06 83 GLU A N 1
ATOM 611 C CA . GLU A 1 83 ? 2.677 -6.237 2.121 1.00 74.06 83 GLU A CA 1
ATOM 612 C C . GLU A 1 83 ? 1.467 -7.068 2.577 1.00 74.06 83 GLU A C 1
ATOM 614 O O . GLU A 1 83 ? 0.916 -6.858 3.662 1.00 74.06 83 GLU A O 1
ATOM 619 N N . ALA A 1 84 ? 1.105 -8.099 1.812 1.00 73.62 84 ALA A N 1
ATOM 620 C CA . ALA A 1 84 ? 0.029 -9.022 2.155 1.00 73.62 84 ALA A CA 1
ATOM 621 C C . ALA A 1 84 ? 0.289 -9.763 3.476 1.00 73.62 84 ALA A C 1
ATOM 623 O O . ALA A 1 84 ? -0.661 -10.051 4.200 1.00 73.62 84 ALA A O 1
ATOM 624 N N . GLN A 1 85 ? 1.547 -10.029 3.852 1.00 71.31 85 GLN A N 1
ATOM 625 C CA . GLN A 1 85 ? 1.863 -10.614 5.163 1.00 71.31 85 GLN A CA 1
ATOM 626 C C . GLN A 1 85 ? 1.480 -9.686 6.320 1.00 71.31 85 GLN A C 1
ATOM 628 O O . GLN A 1 85 ? 0.947 -10.154 7.329 1.00 71.31 85 GLN A O 1
ATOM 633 N N . CYS A 1 86 ? 1.733 -8.380 6.189 1.00 67.50 86 CYS A N 1
ATOM 634 C CA . CYS A 1 86 ? 1.327 -7.392 7.186 1.00 67.50 86 CYS A CA 1
ATOM 635 C C . CYS A 1 86 ? -0.200 -7.303 7.288 1.00 67.50 86 CYS A C 1
ATOM 637 O O . CYS A 1 86 ? -0.728 -7.236 8.400 1.00 67.50 86 CYS A O 1
ATOM 639 N N . TYR A 1 87 ? -0.899 -7.354 6.150 1.00 69.38 87 TYR A N 1
ATOM 640 C CA . TYR A 1 87 ? -2.362 -7.364 6.107 1.00 69.38 87 TYR A CA 1
ATOM 641 C C . TYR A 1 87 ? -2.941 -8.630 6.745 1.00 69.38 87 TYR A C 1
ATOM 643 O O . TYR A 1 87 ? -3.736 -8.545 7.675 1.00 69.38 87 TYR A O 1
ATOM 651 N N . TYR A 1 88 ? -2.491 -9.807 6.302 1.00 66.56 88 TYR A N 1
ATOM 652 C CA . TYR A 1 88 ? -2.997 -11.102 6.749 1.00 66.56 88 TYR A CA 1
ATOM 653 C C . TYR A 1 88 ? -2.774 -11.321 8.245 1.00 66.56 88 TYR A C 1
ATOM 655 O O . TYR A 1 88 ? -3.691 -11.743 8.940 1.00 66.56 88 TYR A O 1
ATOM 663 N N . ARG A 1 89 ? -1.596 -10.970 8.785 1.00 67.69 89 ARG A N 1
ATOM 664 C CA . ARG A 1 89 ? -1.340 -11.072 10.234 1.00 67.69 89 ARG A CA 1
ATOM 665 C C . ARG A 1 89 ? -2.310 -10.226 11.055 1.00 67.69 89 ARG A C 1
ATOM 667 O O . ARG A 1 89 ? -2.792 -10.697 12.082 1.00 67.69 89 ARG A O 1
ATOM 674 N N . LYS A 1 90 ? -2.593 -8.994 10.616 1.00 66.31 90 LYS A N 1
ATOM 675 C CA . LYS A 1 90 ? -3.590 -8.137 11.268 1.00 66.31 90 LYS A CA 1
ATOM 676 C C . LYS A 1 90 ? -4.993 -8.711 11.097 1.00 66.31 90 LYS A C 1
ATOM 678 O O . LYS A 1 90 ? -5.710 -8.810 12.079 1.00 66.31 90 LYS A O 1
ATOM 683 N N . TRP A 1 91 ? -5.371 -9.110 9.885 1.00 62.34 91 TRP A N 1
ATOM 684 C CA . TRP A 1 91 ? -6.708 -9.623 9.598 1.00 62.34 91 TRP A CA 1
ATOM 685 C C . TRP A 1 91 ? -7.018 -10.892 10.399 1.00 62.34 91 TRP A C 1
ATOM 687 O O . TRP A 1 91 ? -8.063 -10.973 11.028 1.00 62.34 91 TRP A O 1
ATOM 697 N N . VAL A 1 92 ? -6.072 -11.832 10.481 1.00 59.72 92 VAL A N 1
ATOM 698 C CA . VAL A 1 92 ? -6.203 -13.028 11.326 1.00 59.72 92 VAL A CA 1
ATOM 699 C C . VAL A 1 92 ? -6.356 -12.653 12.801 1.00 59.72 92 VAL A C 1
ATOM 701 O O . VAL A 1 92 ? -7.240 -13.179 13.469 1.00 59.72 92 VAL A O 1
ATOM 704 N N . ARG A 1 93 ? -5.541 -11.720 13.310 1.00 67.88 93 ARG A N 1
ATOM 705 C CA . ARG A 1 93 ? -5.635 -11.250 14.701 1.00 67.88 93 ARG A CA 1
ATOM 706 C C . ARG A 1 93 ? -6.980 -10.573 14.993 1.00 67.88 93 ARG A C 1
ATOM 708 O O . ARG A 1 93 ? -7.591 -10.847 16.019 1.00 67.88 93 ARG A O 1
ATOM 715 N N . ASP A 1 94 ? -7.425 -9.690 14.108 1.00 66.56 94 ASP A N 1
ATOM 716 C CA . ASP A 1 94 ? -8.567 -8.808 14.352 1.00 66.56 94 ASP A CA 1
ATOM 717 C C . ASP A 1 94 ? -9.913 -9.468 13.968 1.00 66.56 94 ASP A C 1
ATOM 719 O O . ASP A 1 94 ? -10.945 -9.088 14.514 1.00 66.56 94 ASP A O 1
ATOM 723 N N . TYR A 1 95 ? -9.918 -10.464 13.066 1.00 55.25 95 TYR A N 1
ATOM 724 C CA . TYR A 1 95 ? -11.140 -11.059 12.489 1.00 55.25 95 TYR A CA 1
ATOM 725 C C . TYR A 1 95 ? -11.189 -12.601 12.467 1.00 55.25 95 TYR A C 1
ATOM 727 O O . TYR A 1 95 ? -12.253 -13.149 12.187 1.00 55.25 95 TYR A O 1
ATOM 735 N N . CYS A 1 96 ? -10.096 -13.321 12.759 1.00 49.31 96 CYS A N 1
ATOM 736 C CA . CYS A 1 96 ? -10.087 -14.797 12.846 1.00 49.31 96 CYS A CA 1
ATOM 737 C C . CYS A 1 96 ? -9.801 -15.344 14.249 1.00 49.31 96 CYS A C 1
ATOM 739 O O . CYS A 1 96 ? -9.471 -16.522 14.389 1.00 49.31 96 CYS A O 1
ATOM 741 N N . SER A 1 97 ? -9.933 -14.516 15.283 1.00 47.72 97 SER A N 1
ATOM 742 C CA . SER A 1 97 ? -9.909 -14.984 16.669 1.00 47.72 97 SER A CA 1
ATOM 743 C C . SER A 1 97 ? -11.185 -15.791 16.960 1.00 47.72 97 SER A C 1
ATOM 745 O O . SER A 1 97 ? -12.237 -15.198 17.197 1.00 47.72 97 SER A O 1
ATOM 747 N N . PHE A 1 98 ? -11.088 -17.123 16.889 1.00 47.28 98 PHE A N 1
ATOM 748 C CA . PHE A 1 98 ? -11.995 -18.059 17.567 1.00 47.28 98 PHE A CA 1
ATOM 749 C C . PHE A 1 98 ? -11.481 -18.344 18.979 1.00 47.28 98 PHE A C 1
ATOM 751 O O . PHE A 1 98 ? -10.241 -18.441 19.134 1.00 47.28 98 PHE A O 1
#